Protein AF-A0A3C0REE1-F1 (afdb_monomer_lite)

pLDDT: mean 75.77, std 16.47, range [33.59, 91.0]

Sequence (94 aa):
MRILEGGKKIVSKEANFYDKELLSAITGEAQKLGRYLQHVLGKMKIKTGDAFLVWRLRELAAQGNIELSGDWNKGWKEIQLKTASAPAATPSAE

Structure (mmCIF, N/CA/C/O backbone):
data_AF-A0A3C0REE1-F1
#
_entry.id   AF-A0A3C0REE1-F1
#
loop_
_atom_site.group_PDB
_atom_site.id
_atom_site.type_symbol
_atom_site.label_atom_id
_atom_site.label_alt_id
_atom_site.label_comp_id
_atom_site.label_asym_id
_atom_site.label_entity_id
_atom_site.label_seq_id
_atom_site.pdbx_PDB_ins_code
_atom_site.Cartn_x
_atom_site.Cartn_y
_atom_site.Cartn_z
_atom_site.occupancy
_atom_site.B_iso_or_equiv
_atom_site.auth_seq_id
_atom_site.auth_comp_id
_atom_site.auth_asym_id
_atom_site.auth_atom_id
_atom_site.pdbx_PDB_model_num
ATOM 1 N N . MET A 1 1 ? 21.163 -25.368 -14.514 1.00 50.91 1 MET A N 1
ATOM 2 C CA . MET A 1 1 ? 21.704 -24.423 -15.514 1.00 50.91 1 MET A CA 1
ATOM 3 C C . MET A 1 1 ? 20.627 -24.153 -16.556 1.00 50.91 1 MET A C 1
ATOM 5 O O . MET A 1 1 ? 20.253 -25.071 -17.273 1.00 50.91 1 MET A O 1
ATOM 9 N N . ARG A 1 2 ? 20.059 -22.943 -16.582 1.00 62.12 2 ARG A N 1
ATOM 10 C CA . ARG A 1 2 ? 19.172 -22.469 -17.656 1.00 62.12 2 ARG A CA 1
ATOM 11 C C . ARG A 1 2 ? 19.282 -20.943 -17.692 1.00 62.12 2 ARG A C 1
ATOM 13 O O . ARG A 1 2 ? 18.884 -20.272 -16.748 1.00 62.12 2 ARG A O 1
ATOM 20 N N . ILE A 1 3 ? 19.966 -20.458 -18.720 1.00 58.34 3 ILE A N 1
ATOM 21 C CA . ILE A 1 3 ? 20.372 -19.070 -18.939 1.00 58.34 3 ILE A CA 1
ATOM 22 C C . ILE A 1 3 ? 19.315 -18.448 -19.856 1.00 58.34 3 ILE A C 1
ATOM 24 O O . ILE A 1 3 ? 19.003 -19.021 -20.897 1.00 58.34 3 ILE A O 1
ATOM 28 N N . LEU A 1 4 ? 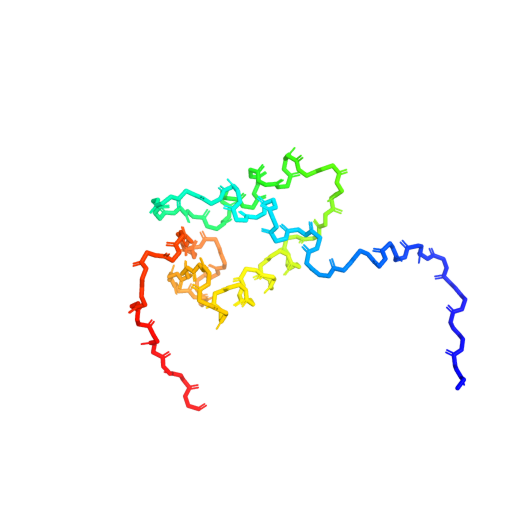18.744 -17.313 -19.454 1.00 53.22 4 LEU A N 1
ATOM 29 C CA . LEU A 1 4 ? 17.883 -16.479 -20.292 1.00 53.22 4 LEU A CA 1
ATOM 30 C C . LEU A 1 4 ? 18.568 -15.115 -20.440 1.00 53.22 4 LEU A C 1
ATOM 32 O O . LEU A 1 4 ? 18.446 -14.244 -19.582 1.00 53.22 4 LEU A O 1
ATOM 36 N N . GLU A 1 5 ? 19.327 -14.969 -21.524 1.00 66.06 5 GLU A N 1
ATOM 37 C CA . GLU A 1 5 ? 19.839 -13.697 -22.036 1.00 66.06 5 GLU A CA 1
ATOM 38 C C . GLU A 1 5 ? 18.738 -13.022 -22.864 1.00 66.06 5 GLU A C 1
ATOM 40 O O . GLU A 1 5 ? 18.291 -13.564 -23.873 1.00 66.06 5 GLU A O 1
ATOM 45 N N . GLY A 1 6 ? 18.263 -11.850 -22.429 1.00 43.91 6 GLY A N 1
ATOM 46 C CA . GLY A 1 6 ? 17.199 -11.143 -23.144 1.00 43.91 6 GLY A CA 1
ATOM 47 C C . GLY A 1 6 ? 16.672 -9.881 -22.462 1.00 43.91 6 GLY A C 1
ATOM 48 O O . GLY A 1 6 ? 15.530 -9.832 -22.023 1.00 43.91 6 GLY A O 1
ATOM 49 N N . GLY A 1 7 ? 17.487 -8.825 -22.408 1.00 43.28 7 GLY A N 1
ATOM 50 C CA . GLY A 1 7 ? 16.998 -7.480 -22.754 1.00 43.28 7 GLY A CA 1
ATOM 51 C C . GLY A 1 7 ? 16.088 -6.707 -21.791 1.00 43.28 7 GLY A C 1
ATOM 52 O O . GLY A 1 7 ? 15.555 -5.671 -22.181 1.00 43.28 7 GLY A O 1
ATOM 53 N N . LYS A 1 8 ? 15.939 -7.103 -20.528 1.00 42.69 8 LYS A N 1
ATOM 54 C CA . LYS A 1 8 ? 15.502 -6.169 -19.481 1.00 42.69 8 LYS A CA 1
ATOM 55 C C . LYS A 1 8 ? 16.419 -6.399 -18.303 1.00 42.69 8 LYS A C 1
ATOM 57 O O . LYS A 1 8 ? 16.425 -7.487 -17.740 1.00 42.69 8 LYS A O 1
ATOM 62 N N . LYS A 1 9 ? 17.210 -5.387 -17.932 1.00 39.78 9 LYS A N 1
ATOM 63 C CA . LYS A 1 9 ? 17.739 -5.304 -16.570 1.00 39.78 9 LYS A CA 1
ATOM 64 C C 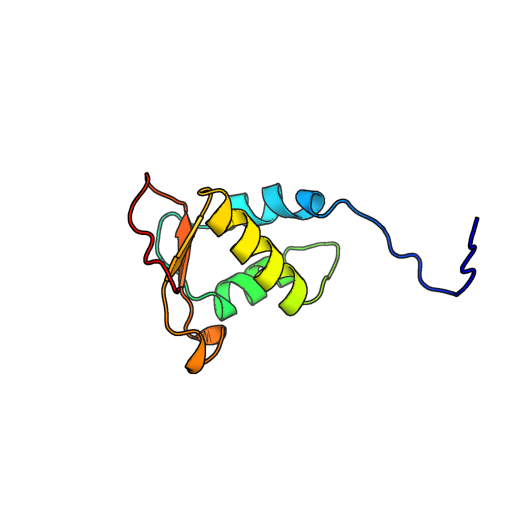. LYS A 1 9 ? 16.505 -5.331 -15.672 1.00 39.78 9 LYS A C 1
ATOM 66 O O . LYS A 1 9 ? 15.925 -4.285 -15.387 1.00 39.78 9 LYS A O 1
ATOM 71 N N . ILE A 1 10 ? 16.063 -6.524 -15.280 1.00 49.28 10 ILE A N 1
ATOM 72 C CA . ILE A 1 10 ? 15.315 -6.681 -14.052 1.00 49.28 10 ILE A CA 1
ATOM 73 C C . ILE A 1 10 ? 16.357 -6.241 -13.048 1.00 49.28 10 ILE A C 1
ATOM 75 O O . ILE A 1 10 ? 17.305 -6.957 -12.735 1.00 49.28 10 ILE A O 1
ATOM 79 N N . VAL A 1 11 ? 16.287 -4.967 -12.680 1.00 47.16 11 VAL A N 1
ATOM 80 C CA . VAL A 1 11 ? 16.924 -4.515 -11.466 1.00 47.16 11 VAL A CA 1
ATOM 81 C C . VAL A 1 11 ? 16.191 -5.328 -10.414 1.00 47.16 11 VAL A C 1
ATOM 83 O O . VAL A 1 11 ? 15.103 -4.947 -9.992 1.00 47.16 11 VAL A O 1
ATOM 86 N N . SER A 1 12 ? 16.736 -6.504 -10.097 1.00 47.06 12 SER A N 1
ATOM 87 C CA . SER A 1 12 ? 16.279 -7.384 -9.031 1.00 47.06 12 SER A CA 1
ATOM 88 C C . SER A 1 12 ? 16.627 -6.693 -7.725 1.00 47.06 12 SER A C 1
ATOM 90 O O . SER A 1 12 ? 17.507 -7.104 -6.978 1.00 47.06 12 SER A O 1
ATOM 92 N N . LYS A 1 13 ? 15.995 -5.543 -7.503 1.00 61.44 13 LYS A N 1
ATOM 93 C CA . LYS A 1 13 ? 15.858 -4.974 -6.183 1.00 61.44 13 LYS A CA 1
ATOM 94 C C . LYS A 1 13 ? 14.984 -5.949 -5.436 1.00 61.44 13 LYS A C 1
ATOM 96 O O . LYS A 1 13 ? 13.940 -6.368 -5.936 1.00 61.44 13 LYS A O 1
ATOM 101 N N . GLU A 1 14 ? 15.471 -6.345 -4.275 1.00 65.62 14 GLU A N 1
ATOM 102 C CA . GLU A 1 14 ? 14.734 -7.224 -3.392 1.00 65.62 14 GLU A CA 1
ATOM 103 C C . GLU A 1 14 ? 13.338 -6.651 -3.167 1.00 65.62 14 GLU A C 1
ATOM 105 O O . GLU A 1 14 ? 13.153 -5.432 -3.138 1.00 65.62 14 GLU A O 1
ATOM 110 N N . ALA A 1 15 ? 12.349 -7.524 -3.003 1.00 64.25 15 ALA A N 1
ATOM 111 C CA . ALA A 1 15 ? 10.976 -7.105 -2.750 1.00 64.25 15 ALA A CA 1
ATOM 112 C C . ALA A 1 15 ? 10.888 -6.147 -1.538 1.00 64.25 15 ALA A C 1
ATOM 114 O O . ALA A 1 15 ? 10.082 -5.222 -1.556 1.00 64.25 15 ALA A O 1
ATOM 115 N N . ASN A 1 16 ? 11.809 -6.314 -0.575 1.00 70.94 16 ASN A N 1
ATOM 116 C CA . ASN A 1 16 ? 12.033 -5.471 0.604 1.00 70.94 16 ASN A CA 1
ATOM 117 C C . ASN A 1 16 ? 12.551 -4.050 0.325 1.00 70.94 16 ASN A C 1
ATOM 119 O O . ASN A 1 16 ? 12.545 -3.203 1.217 1.00 70.94 16 ASN A O 1
ATOM 123 N N . PHE A 1 17 ? 13.011 -3.755 -0.893 1.00 79.31 17 PHE A N 1
ATOM 124 C CA . PHE A 1 17 ? 13.559 -2.443 -1.245 1.00 79.31 17 PHE A CA 1
ATOM 125 C C . PHE A 1 17 ? 12.543 -1.317 -1.018 1.00 79.31 17 PHE A C 1
ATOM 127 O O . PHE A 1 17 ? 12.921 -0.200 -0.670 1.00 79.31 17 PHE A O 1
ATOM 134 N N . TYR A 1 18 ? 11.258 -1.616 -1.213 1.00 82.12 18 TYR A N 1
ATOM 135 C CA . TYR A 1 18 ? 10.179 -0.643 -1.106 1.00 82.12 18 TYR A CA 1
ATOM 136 C C . TYR A 1 18 ? 9.500 -0.634 0.261 1.00 82.12 18 TYR A C 1
ATOM 138 O O . TYR A 1 18 ? 8.811 0.333 0.558 1.00 82.12 18 TYR A O 1
ATOM 146 N N . ASP A 1 19 ? 9.706 -1.643 1.107 1.00 83.81 19 ASP A N 1
ATOM 147 C CA . ASP A 1 19 ? 9.005 -1.781 2.387 1.00 83.81 19 ASP A CA 1
ATOM 148 C C . ASP A 1 19 ? 9.237 -0.572 3.296 1.00 83.81 19 ASP A C 1
ATOM 150 O O . ASP A 1 19 ? 8.286 -0.031 3.850 1.00 83.81 19 ASP A O 1
ATOM 154 N N . LYS A 1 20 ? 10.475 -0.067 3.372 1.00 84.75 20 LYS A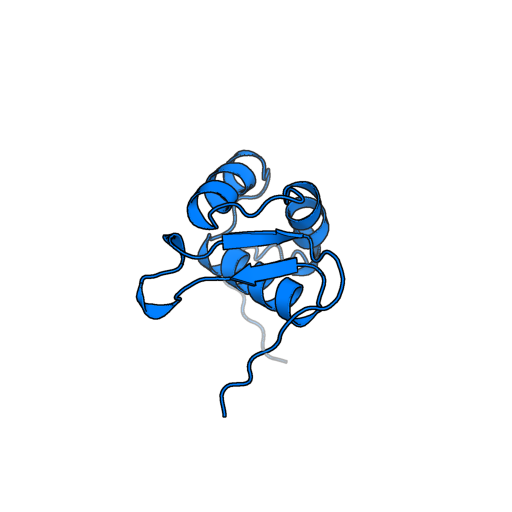 N 1
ATOM 155 C CA . LYS A 1 20 ? 10.782 1.147 4.149 1.00 84.75 20 LYS A CA 1
ATOM 156 C C . LYS A 1 20 ? 10.027 2.378 3.651 1.00 84.75 20 LYS A C 1
ATOM 158 O O . LYS A 1 20 ? 9.477 3.118 4.459 1.00 84.75 20 LYS A O 1
ATOM 163 N N . GLU A 1 21 ? 10.006 2.595 2.339 1.00 86.00 21 GLU A N 1
ATOM 164 C CA . GLU A 1 21 ? 9.302 3.729 1.729 1.00 86.00 21 GLU A CA 1
ATOM 165 C C . GLU A 1 21 ? 7.788 3.587 1.883 1.00 86.00 21 GLU A C 1
ATOM 167 O O . GLU A 1 21 ? 7.104 4.561 2.192 1.00 86.00 21 GLU A O 1
ATOM 172 N N . LEU A 1 22 ? 7.269 2.369 1.704 1.00 87.06 22 LEU A N 1
ATOM 173 C CA . LEU A 1 22 ? 5.858 2.067 1.874 1.00 87.06 22 LEU A CA 1
ATOM 174 C C . LEU A 1 22 ? 5.438 2.363 3.308 1.00 87.06 22 LEU A C 1
ATOM 176 O O . LEU A 1 22 ? 4.576 3.211 3.501 1.00 87.06 22 LEU A O 1
ATOM 180 N N . LEU A 1 23 ? 6.088 1.752 4.299 1.00 85.38 23 LEU A N 1
ATOM 181 C CA . LEU A 1 23 ? 5.776 1.948 5.715 1.00 85.38 23 LEU A CA 1
ATOM 182 C C . LEU A 1 23 ? 5.925 3.414 6.144 1.00 85.38 23 LEU A C 1
ATOM 184 O O . LEU A 1 23 ? 5.054 3.926 6.838 1.00 85.38 23 LEU A O 1
ATOM 188 N N . SER A 1 24 ? 6.964 4.111 5.673 1.00 86.69 24 SER A N 1
ATOM 189 C CA . SER A 1 24 ? 7.176 5.540 5.954 1.00 86.69 24 SER A CA 1
ATOM 190 C C . SER A 1 24 ? 6.074 6.436 5.367 1.00 86.69 24 SER A C 1
ATOM 192 O O . SER A 1 24 ? 5.731 7.472 5.933 1.00 86.69 24 SER A O 1
ATOM 194 N N . ALA A 1 25 ? 5.482 6.042 4.235 1.00 87.31 25 ALA A N 1
ATOM 195 C CA . ALA A 1 25 ? 4.391 6.781 3.607 1.00 87.31 25 ALA A CA 1
ATOM 196 C C . ALA A 1 25 ? 3.004 6.474 4.202 1.00 87.31 25 ALA A C 1
ATOM 198 O O . ALA A 1 25 ? 2.042 7.182 3.882 1.00 87.31 25 ALA A O 1
ATOM 199 N N . ILE A 1 26 ? 2.863 5.414 5.007 1.00 86.25 26 ILE A N 1
ATOM 200 C CA . ILE A 1 26 ? 1.582 5.044 5.617 1.00 86.25 26 ILE A CA 1
ATOM 201 C C . ILE A 1 26 ? 1.354 5.905 6.853 1.00 86.25 26 ILE A C 1
ATOM 203 O O . ILE A 1 26 ? 2.171 5.975 7.763 1.00 86.25 26 ILE A O 1
ATOM 207 N N . THR A 1 27 ? 0.202 6.557 6.883 1.00 79.75 27 THR A N 1
ATOM 208 C CA . THR A 1 27 ? -0.274 7.311 8.037 1.00 79.75 27 THR A CA 1
ATOM 209 C C . THR A 1 27 ? -1.003 6.391 9.013 1.00 79.75 27 THR A C 1
ATOM 211 O O . THR A 1 27 ? -1.600 5.396 8.602 1.00 79.75 27 THR A O 1
ATOM 214 N N . GLY A 1 28 ? -1.021 6.756 10.298 1.00 80.75 28 GLY A N 1
ATOM 215 C CA . GLY A 1 28 ? -1.814 6.050 11.315 1.00 80.75 28 GLY A CA 1
ATOM 216 C C . GLY A 1 28 ? -3.325 6.066 11.065 1.00 80.75 28 GLY A C 1
ATOM 21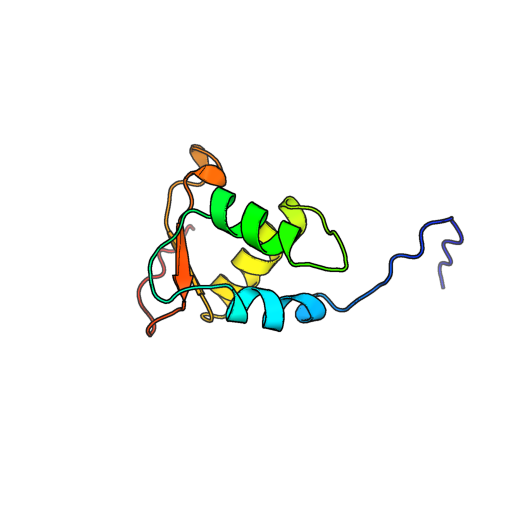7 O O . GLY A 1 28 ? -4.064 5.289 11.659 1.00 80.75 28 GLY A O 1
ATOM 218 N N . GLU A 1 29 ? -3.784 6.928 10.160 1.00 84.62 29 GLU A N 1
ATOM 219 C CA . GLU A 1 29 ? -5.176 7.036 9.745 1.00 84.62 29 GLU A CA 1
ATOM 220 C C . GLU A 1 29 ? -5.464 6.210 8.481 1.00 84.62 29 GLU A C 1
ATOM 222 O O . GLU A 1 29 ? -4.615 6.096 7.588 1.00 84.62 29 GLU A O 1
ATOM 227 N N . ALA A 1 30 ? -6.677 5.655 8.395 1.00 86.31 30 ALA A N 1
ATOM 228 C CA . ALA A 1 30 ? -7.126 4.856 7.262 1.00 86.31 30 ALA A CA 1
ATOM 229 C C . ALA A 1 30 ? -7.276 5.706 5.992 1.00 86.31 30 ALA A C 1
ATOM 231 O O . ALA A 1 30 ? -8.140 6.575 5.895 1.00 86.31 30 ALA A O 1
ATOM 232 N N . GLN A 1 31 ? -6.478 5.405 4.971 1.00 90.56 31 GLN A N 1
ATOM 233 C CA . GLN A 1 31 ? -6.465 6.125 3.697 1.00 90.56 31 GLN A CA 1
ATOM 234 C C . GLN A 1 31 ? -6.757 5.191 2.523 1.00 90.56 31 GLN A C 1
ATOM 236 O O . GLN A 1 31 ? -6.409 4.014 2.547 1.00 90.56 31 GLN A O 1
ATOM 241 N N . LYS A 1 32 ? -7.375 5.709 1.456 1.00 91.00 32 LYS A N 1
ATOM 242 C CA . LYS A 1 32 ? -7.672 4.908 0.258 1.00 91.00 32 LYS A CA 1
ATOM 243 C C . LYS A 1 32 ? -6.393 4.478 -0.464 1.00 91.00 32 LYS A C 1
ATOM 245 O O . LYS A 1 32 ? -5.569 5.320 -0.831 1.00 91.00 32 LYS A O 1
ATOM 250 N N . LEU A 1 33 ? -6.299 3.190 -0.779 1.00 90.56 33 LEU A N 1
ATOM 251 C CA . LEU A 1 33 ? -5.187 2.539 -1.467 1.00 90.56 33 LEU A CA 1
ATOM 252 C C . LEU A 1 33 ? -4.863 3.198 -2.805 1.00 90.56 33 LEU A C 1
ATOM 254 O O . LEU A 1 33 ? -3.700 3.479 -3.080 1.00 90.56 33 LEU A O 1
ATOM 258 N N . GLY A 1 34 ? -5.875 3.551 -3.599 1.00 89.00 34 GLY A N 1
ATOM 259 C CA . GLY A 1 34 ? -5.657 4.256 -4.864 1.00 89.00 34 GLY A CA 1
ATOM 260 C C . GLY A 1 34 ? -4.939 5.603 -4.693 1.00 89.00 34 GLY A C 1
ATOM 261 O O . GLY A 1 34 ? -4.007 5.906 -5.436 1.00 89.00 34 GLY A O 1
ATOM 262 N N . ARG A 1 35 ? -5.326 6.403 -3.687 1.00 88.75 35 ARG A N 1
ATOM 263 C CA . ARG A 1 35 ? -4.703 7.712 -3.414 1.00 88.75 35 ARG A CA 1
ATOM 264 C C . ARG A 1 35 ? -3.294 7.546 -2.851 1.00 88.75 35 ARG A C 1
ATOM 266 O O . ARG A 1 35 ? -2.383 8.254 -3.274 1.00 88.75 35 ARG A O 1
ATOM 273 N N . TYR A 1 36 ? -3.119 6.589 -1.946 1.00 90.50 36 TYR A N 1
ATOM 274 C CA . TYR A 1 36 ? -1.818 6.240 -1.389 1.00 90.50 36 TYR A CA 1
ATOM 275 C C . TYR A 1 36 ? -0.831 5.811 -2.477 1.00 90.50 36 TYR A C 1
ATOM 277 O O . TYR A 1 36 ? 0.274 6.340 -2.543 1.00 90.50 36 TYR A O 1
ATOM 285 N N . LEU A 1 37 ? -1.244 4.929 -3.390 1.00 89.44 37 LEU A N 1
ATOM 286 C CA . LEU A 1 37 ? -0.384 4.460 -4.475 1.00 89.44 37 LEU A CA 1
ATOM 287 C C . LEU A 1 37 ? 0.035 5.600 -5.402 1.00 89.44 37 LEU A C 1
ATOM 289 O O . LEU A 1 37 ? 1.204 5.678 -5.758 1.00 89.44 37 LEU A O 1
ATOM 293 N N . GLN A 1 38 ? -0.870 6.523 -5.741 1.00 88.75 38 GLN A N 1
ATOM 294 C CA . GLN A 1 38 ? -0.513 7.720 -6.514 1.00 88.75 38 GLN A CA 1
ATOM 295 C C . GLN A 1 38 ? 0.513 8.598 -5.780 1.00 88.75 38 GLN A C 1
ATOM 297 O O . GLN A 1 38 ? 1.483 9.053 -6.385 1.00 88.75 38 GLN A O 1
ATOM 302 N N . HIS A 1 39 ? 0.334 8.800 -4.472 1.00 88.81 39 HIS A N 1
ATOM 303 C CA . HIS A 1 39 ? 1.259 9.577 -3.645 1.00 88.81 39 HIS A CA 1
ATOM 304 C C . HIS A 1 39 ? 2.647 8.923 -3.554 1.00 88.81 39 HIS A C 1
ATOM 306 O O . HIS A 1 39 ? 3.663 9.592 -3.744 1.00 88.81 39 HIS A O 1
ATOM 312 N N . VAL A 1 40 ? 2.693 7.611 -3.324 1.00 88.19 40 VAL A N 1
ATOM 313 C CA . VAL A 1 40 ? 3.932 6.835 -3.223 1.00 88.19 40 VAL A CA 1
ATOM 314 C C . VAL A 1 40 ? 4.652 6.754 -4.568 1.00 88.19 40 VAL A C 1
ATOM 316 O O . VAL A 1 40 ? 5.843 7.050 -4.640 1.00 88.19 40 VAL A O 1
ATOM 319 N N . LEU A 1 41 ? 3.945 6.434 -5.655 1.00 86.25 41 LEU A N 1
ATOM 320 C CA . LEU A 1 41 ? 4.520 6.385 -7.005 1.00 86.25 41 LEU A CA 1
ATOM 321 C C . LEU A 1 41 ? 5.066 7.745 -7.456 1.00 86.25 41 LEU A C 1
ATOM 323 O O . LEU A 1 41 ? 6.038 7.787 -8.209 1.00 86.25 41 LEU A O 1
ATOM 327 N N . GLY A 1 42 ? 4.468 8.848 -6.995 1.00 85.56 42 GLY A N 1
ATOM 328 C CA . GLY A 1 42 ? 4.975 10.200 -7.236 1.00 85.56 42 GLY A CA 1
ATOM 329 C C . GLY A 1 42 ? 6.293 10.500 -6.516 1.00 85.56 42 GLY A C 1
ATOM 330 O O . GLY A 1 42 ? 7.109 11.258 -7.035 1.00 85.56 42 GLY A O 1
ATOM 331 N N . LYS A 1 43 ? 6.523 9.890 -5.346 1.00 82.31 43 LYS A N 1
ATOM 332 C CA . LYS A 1 43 ? 7.753 10.048 -4.548 1.00 82.31 43 LYS A CA 1
ATOM 333 C C . LYS A 1 43 ? 8.850 9.049 -4.921 1.00 82.31 43 LYS A C 1
ATOM 335 O O . LYS A 1 43 ? 10.033 9.349 -4.771 1.00 82.31 43 LYS A O 1
ATOM 340 N N . MET A 1 44 ? 8.479 7.874 -5.426 1.00 80.50 44 MET A N 1
ATOM 341 C CA . MET A 1 44 ? 9.430 6.819 -5.757 1.00 80.50 44 MET A CA 1
ATOM 342 C C . MET A 1 44 ? 10.311 7.195 -6.952 1.00 80.50 44 MET A C 1
ATOM 344 O O . MET A 1 44 ? 9.855 7.375 -8.080 1.00 80.50 44 MET A O 1
ATOM 348 N N . LYS A 1 45 ? 11.626 7.201 -6.719 1.00 72.19 45 LYS A N 1
ATOM 349 C CA . LYS A 1 45 ? 12.642 7.426 -7.761 1.00 72.19 45 LYS A CA 1
ATOM 350 C C . LYS A 1 45 ? 12.678 6.300 -8.802 1.00 72.19 45 LYS A C 1
ATOM 352 O O . LYS A 1 45 ? 13.092 6.511 -9.938 1.00 72.19 45 LYS A O 1
ATOM 357 N N . ILE A 1 46 ? 12.249 5.100 -8.407 1.00 75.88 46 ILE A N 1
ATOM 358 C CA . ILE A 1 46 ? 12.154 3.919 -9.266 1.00 75.88 46 ILE A CA 1
ATOM 359 C C . ILE A 1 46 ? 10.685 3.568 -9.401 1.00 75.88 46 ILE A C 1
ATOM 361 O O . ILE A 1 46 ? 10.094 2.994 -8.486 1.00 75.88 46 ILE A O 1
ATOM 365 N N . LYS A 1 47 ? 10.117 3.914 -10.554 1.00 71.31 47 LYS A N 1
ATOM 366 C CA . LYS A 1 47 ? 8.729 3.593 -10.863 1.00 71.31 47 LYS A CA 1
ATOM 367 C C . LYS A 1 47 ? 8.580 2.081 -11.007 1.00 71.31 47 LYS A C 1
ATOM 369 O O . LYS A 1 47 ? 9.285 1.455 -11.796 1.00 71.31 47 LYS A O 1
ATOM 374 N N . THR A 1 48 ? 7.664 1.519 -10.232 1.00 80.06 48 THR A N 1
ATOM 375 C CA . THR A 1 48 ? 7.215 0.130 -10.336 1.00 80.06 48 THR A CA 1
ATOM 376 C C . THR A 1 48 ? 5.722 0.114 -10.669 1.00 80.06 48 THR A C 1
ATOM 378 O O . THR A 1 48 ? 5.077 1.164 -10.669 1.00 80.06 48 THR A O 1
ATOM 381 N N . GLY A 1 49 ? 5.177 -1.053 -11.002 1.00 81.75 49 GLY A N 1
ATOM 382 C CA . GLY A 1 49 ? 3.751 -1.195 -11.287 1.00 81.75 49 GLY A CA 1
ATOM 383 C C . GLY A 1 49 ? 2.901 -1.072 -10.021 1.00 81.75 49 GLY A C 1
ATOM 384 O O . GLY A 1 49 ? 3.279 -1.578 -8.963 1.00 81.75 49 GLY A O 1
ATOM 385 N N . ASP A 1 50 ? 1.726 -0.458 -10.138 1.00 83.06 50 ASP A N 1
ATOM 386 C CA . ASP A 1 50 ? 0.716 -0.412 -9.074 1.00 83.06 50 ASP A CA 1
ATOM 387 C C . ASP A 1 50 ? 0.337 -1.820 -8.590 1.00 83.06 50 ASP A C 1
ATOM 389 O O . ASP A 1 50 ? 0.359 -2.068 -7.387 1.00 83.06 50 ASP A O 1
ATOM 393 N N . ALA A 1 51 ? 0.125 -2.774 -9.503 1.00 84.00 51 ALA A N 1
ATOM 394 C CA . ALA A 1 51 ? -0.137 -4.174 -9.167 1.00 84.00 51 ALA A CA 1
ATOM 395 C C . ALA A 1 51 ? 0.945 -4.807 -8.266 1.00 84.00 51 ALA A C 1
ATOM 397 O O . ALA A 1 51 ? 0.620 -5.568 -7.353 1.00 84.00 51 ALA A O 1
ATOM 398 N N . PHE A 1 52 ? 2.223 -4.466 -8.476 1.00 85.94 52 PHE A N 1
ATOM 399 C CA . PHE A 1 52 ? 3.317 -4.960 -7.633 1.00 85.94 52 PHE A CA 1
ATOM 400 C C . PHE A 1 52 ? 3.260 -4.357 -6.227 1.00 85.94 52 PHE A C 1
ATOM 402 O O . PHE A 1 52 ? 3.423 -5.078 -5.245 1.00 85.94 52 PHE A O 1
ATOM 409 N N . LEU A 1 53 ? 2.998 -3.052 -6.112 1.00 86.94 53 LEU A N 1
ATOM 410 C CA . LEU A 1 53 ? 2.860 -2.398 -4.809 1.00 86.94 53 LEU A CA 1
ATOM 411 C C . LEU A 1 53 ? 1.644 -2.918 -4.043 1.00 86.94 53 LEU A C 1
ATOM 413 O O . LEU A 1 53 ? 1.748 -3.161 -2.847 1.00 86.94 53 LEU A O 1
ATOM 417 N N . VAL A 1 54 ? 0.518 -3.149 -4.724 1.00 88.50 54 VAL A N 1
ATOM 418 C CA . VAL A 1 54 ? -0.666 -3.779 -4.123 1.00 88.50 54 VAL A CA 1
ATOM 419 C C . VAL A 1 54 ? -0.316 -5.162 -3.577 1.00 88.50 54 VAL A C 1
ATOM 421 O O . VAL A 1 54 ? -0.670 -5.471 -2.442 1.00 88.50 54 VAL A O 1
ATOM 424 N N . TRP A 1 55 ? 0.413 -5.978 -4.345 1.00 87.81 55 TRP A N 1
ATOM 425 C CA . TRP A 1 55 ? 0.885 -7.276 -3.865 1.00 87.81 55 TRP A CA 1
ATOM 426 C C . TRP A 1 55 ? 1.815 -7.137 -2.647 1.00 87.81 55 TRP A C 1
ATOM 428 O O . TRP A 1 55 ? 1.573 -7.787 -1.635 1.00 87.81 55 TRP A O 1
ATOM 438 N N . ARG A 1 56 ? 2.803 -6.228 -2.670 1.00 88.00 56 ARG A N 1
ATOM 439 C CA . ARG A 1 56 ? 3.684 -5.983 -1.508 1.00 88.00 56 ARG A CA 1
ATOM 440 C C . ARG A 1 56 ? 2.935 -5.505 -0.269 1.00 88.00 56 ARG A C 1
ATOM 442 O O . ARG A 1 56 ? 3.270 -5.925 0.830 1.00 88.00 56 ARG A O 1
ATOM 449 N N . LEU A 1 57 ? 1.920 -4.659 -0.425 1.00 88.38 57 LEU A N 1
ATOM 450 C CA . LEU A 1 57 ? 1.084 -4.218 0.694 1.00 88.38 57 LEU A CA 1
ATOM 451 C C . LEU A 1 57 ? 0.283 -5.384 1.284 1.00 88.38 57 LEU A C 1
ATOM 453 O O . LEU A 1 57 ? 0.142 -5.461 2.499 1.00 88.38 57 LEU A O 1
ATOM 457 N N . ARG A 1 58 ? -0.199 -6.321 0.457 1.00 87.31 58 ARG A N 1
ATOM 458 C CA . ARG A 1 58 ? -0.844 -7.551 0.949 1.00 87.31 58 ARG A CA 1
ATOM 459 C C . ARG A 1 58 ? 0.127 -8.418 1.746 1.00 87.31 58 ARG A C 1
ATOM 461 O O . ARG A 1 58 ? -0.254 -8.892 2.809 1.00 87.31 58 ARG A O 1
ATOM 468 N N . GLU A 1 59 ? 1.370 -8.563 1.285 1.00 88.69 59 GLU A N 1
ATOM 469 C CA . GLU A 1 59 ? 2.421 -9.264 2.040 1.00 88.69 59 GLU A CA 1
ATOM 470 C C . GLU A 1 59 ? 2.702 -8.569 3.381 1.00 88.69 59 GLU A C 1
ATOM 472 O O . GLU A 1 59 ? 2.687 -9.213 4.425 1.00 88.69 59 GLU A O 1
ATOM 477 N N . LEU A 1 60 ? 2.862 -7.240 3.385 1.00 86.81 60 LEU A N 1
ATOM 478 C CA . LEU A 1 60 ? 3.054 -6.455 4.611 1.00 86.81 60 LEU A CA 1
ATOM 479 C C . LEU A 1 60 ? 1.876 -6.588 5.582 1.00 86.81 60 LEU A C 1
ATOM 481 O O . LEU A 1 60 ? 2.083 -6.604 6.798 1.00 86.81 60 LEU A O 1
ATOM 485 N N . ALA A 1 61 ? 0.656 -6.691 5.054 1.00 87.44 61 ALA A N 1
ATOM 486 C CA . ALA A 1 61 ? -0.540 -6.915 5.851 1.00 87.44 61 ALA A CA 1
ATOM 487 C C . ALA A 1 61 ? -0.574 -8.329 6.441 1.00 87.44 61 ALA A C 1
ATOM 489 O O . ALA A 1 61 ? -0.858 -8.491 7.625 1.00 87.44 61 ALA A O 1
ATOM 490 N N . ALA A 1 62 ? -0.199 -9.343 5.656 1.00 85.44 62 ALA A N 1
ATOM 491 C CA . ALA A 1 62 ? -0.060 -10.721 6.126 1.00 85.44 62 ALA A CA 1
ATOM 492 C C . ALA A 1 62 ? 1.032 -10.866 7.202 1.00 85.44 62 ALA A C 1
ATOM 494 O O . ALA A 1 62 ? 0.909 -11.686 8.106 1.00 85.44 62 ALA A O 1
ATOM 495 N N . GLN A 1 63 ? 2.076 -10.036 7.141 1.00 84.06 63 GLN A N 1
ATOM 496 C CA . GLN A 1 63 ? 3.116 -9.942 8.169 1.00 84.06 63 GLN A CA 1
ATOM 497 C C . GLN A 1 63 ? 2.688 -9.140 9.413 1.00 84.06 63 GLN A C 1
ATOM 499 O O . GLN A 1 63 ? 3.451 -9.071 10.374 1.00 84.06 63 GLN A O 1
ATOM 504 N N . GLY A 1 64 ? 1.506 -8.516 9.405 1.00 83.38 64 GLY A N 1
ATOM 505 C CA . GLY A 1 64 ? 0.994 -7.721 10.524 1.00 83.38 64 GLY A CA 1
ATOM 506 C C . GLY A 1 64 ? 1.623 -6.332 10.668 1.00 83.38 64 GLY A C 1
ATOM 507 O O . GLY A 1 64 ? 1.473 -5.710 11.715 1.00 83.38 64 GLY A O 1
ATOM 508 N N . ASN A 1 65 ? 2.320 -5.825 9.644 1.00 85.75 65 ASN A N 1
ATOM 509 C CA . ASN A 1 65 ? 2.877 -4.465 9.666 1.00 85.75 65 ASN A CA 1
ATOM 510 C C . ASN A 1 65 ? 1.822 -3.395 9.348 1.00 85.75 65 ASN A C 1
ATOM 512 O O . ASN A 1 65 ? 1.927 -2.249 9.790 1.00 85.75 65 ASN A O 1
ATOM 516 N N . ILE A 1 66 ? 0.822 -3.748 8.537 1.00 88.81 66 ILE A N 1
ATOM 517 C CA . ILE A 1 66 ? -0.237 -2.842 8.083 1.00 88.81 66 ILE A CA 1
ATOM 518 C C . ILE A 1 66 ? -1.579 -3.569 8.085 1.00 88.81 66 ILE A C 1
ATOM 520 O O . ILE A 1 66 ? -1.627 -4.794 8.074 1.00 88.81 66 ILE A O 1
ATOM 524 N N . GLU A 1 67 ? -2.672 -2.822 8.040 1.00 87.69 67 GLU A N 1
ATOM 525 C CA . GLU A 1 67 ? -4.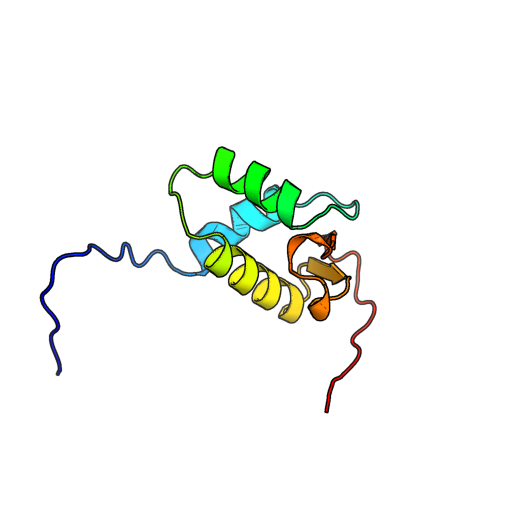007 -3.393 7.880 1.00 87.69 67 GLU A CA 1
ATOM 526 C C . GLU A 1 67 ? -4.625 -2.899 6.576 1.00 87.69 67 GLU A C 1
ATOM 528 O O . GLU A 1 67 ? -4.597 -1.702 6.272 1.00 87.69 67 GLU A O 1
ATOM 533 N N . LEU A 1 68 ? -5.189 -3.836 5.813 1.00 89.19 68 LEU A N 1
ATOM 534 C CA . LEU A 1 68 ? -5.968 -3.560 4.613 1.00 89.19 68 LEU A CA 1
ATOM 535 C C . LEU A 1 68 ? -7.432 -3.880 4.908 1.00 89.19 68 LEU A C 1
ATOM 537 O O . LEU A 1 68 ? -7.763 -5.004 5.276 1.00 89.19 68 LEU A O 1
ATOM 541 N N . SER A 1 69 ? -8.310 -2.901 4.730 1.00 87.56 69 SER A N 1
ATOM 542 C CA . SER A 1 69 ? -9.744 -3.043 4.984 1.00 87.56 69 SER A CA 1
ATOM 543 C C . SER A 1 69 ? -10.533 -2.544 3.785 1.00 87.56 69 SER A C 1
ATOM 545 O O . SER A 1 69 ? -10.243 -1.480 3.249 1.00 87.56 69 SER A O 1
ATOM 547 N N . GLY A 1 70 ? -11.537 -3.297 3.354 1.00 86.81 70 GLY A N 1
ATOM 548 C CA . GLY A 1 70 ? -12.399 -2.912 2.242 1.00 86.81 70 GLY A CA 1
ATOM 549 C C . GLY A 1 70 ? -12.807 -4.099 1.385 1.00 86.81 70 GLY A C 1
ATOM 550 O O . GLY A 1 70 ? -12.443 -5.242 1.656 1.00 86.81 70 GLY A O 1
ATOM 551 N N . ASP A 1 71 ? -13.569 -3.804 0.338 1.00 84.81 71 ASP A N 1
ATOM 552 C CA . ASP A 1 71 ? -14.165 -4.817 -0.521 1.00 84.81 71 ASP A CA 1
ATOM 553 C C . ASP A 1 71 ? -13.366 -4.985 -1.818 1.00 84.81 71 ASP A C 1
ATOM 555 O O . ASP A 1 71 ? -13.396 -4.137 -2.715 1.00 84.81 71 ASP A O 1
ATOM 559 N N . TRP A 1 72 ? -12.634 -6.095 -1.923 1.00 82.38 72 TRP A N 1
ATOM 560 C CA . TRP A 1 72 ? -11.815 -6.386 -3.099 1.00 82.38 72 TRP A CA 1
ATOM 561 C C . TRP A 1 72 ? -12.655 -6.668 -4.354 1.00 82.38 72 TRP A C 1
ATOM 563 O O . TRP A 1 72 ? -12.143 -6.461 -5.456 1.00 82.38 72 TRP A O 1
ATOM 573 N N . ASN A 1 73 ? -13.939 -7.041 -4.222 1.00 82.19 73 ASN A N 1
ATOM 574 C CA . ASN A 1 73 ? -14.834 -7.225 -5.374 1.00 82.19 73 ASN A CA 1
ATOM 575 C C . ASN A 1 73 ? -15.179 -5.898 -6.056 1.00 82.19 73 ASN A C 1
ATOM 577 O O . ASN A 1 73 ? -15.338 -5.852 -7.273 1.00 82.19 73 ASN A O 1
ATOM 581 N N . LYS A 1 74 ? -15.250 -4.801 -5.292 1.00 81.06 74 LYS A N 1
ATOM 582 C CA . LYS A 1 74 ? -15.458 -3.452 -5.848 1.00 81.06 74 LYS A CA 1
ATOM 583 C C . LYS A 1 74 ? -14.185 -2.850 -6.451 1.00 81.06 74 LYS A C 1
ATOM 585 O O . LYS A 1 74 ? -14.232 -1.811 -7.111 1.00 81.06 74 LYS A O 1
ATOM 590 N N . GLY A 1 75 ? -13.055 -3.526 -6.261 1.00 80.88 75 GLY A N 1
ATOM 591 C CA . GLY A 1 75 ? -11.753 -3.158 -6.787 1.00 80.88 75 GLY A CA 1
ATOM 592 C C . GLY A 1 75 ? -10.858 -2.465 -5.761 1.00 80.88 75 GLY A C 1
ATOM 593 O O . GLY A 1 75 ? -11.295 -1.801 -4.825 1.00 80.88 75 GLY A O 1
ATOM 594 N N . TRP A 1 76 ? -9.552 -2.570 -6.001 1.00 79.50 76 TRP A N 1
ATOM 595 C CA . TRP A 1 76 ? -8.472 -2.053 -5.150 1.00 79.50 76 TRP A CA 1
ATOM 596 C C . TRP A 1 76 ? -8.567 -0.557 -4.793 1.00 79.50 76 TRP A C 1
ATOM 598 O O . TRP A 1 76 ? -7.935 -0.116 -3.840 1.00 79.50 76 TRP A O 1
ATOM 608 N N . LYS A 1 77 ? -9.352 0.244 -5.521 1.00 75.50 77 LYS A N 1
ATOM 609 C CA . LYS A 1 77 ? -9.546 1.677 -5.234 1.00 75.50 77 LYS A CA 1
ATOM 610 C C . LYS A 1 77 ? -10.385 1.945 -3.979 1.00 75.50 77 LYS A C 1
ATOM 612 O O . LYS A 1 77 ? -10.229 3.009 -3.382 1.00 75.50 77 LYS A O 1
ATOM 617 N N . GLU A 1 78 ? -11.248 1.004 -3.607 1.00 84.44 78 GLU A N 1
ATOM 618 C CA . GLU A 1 78 ? -12.114 1.080 -2.421 1.00 84.44 78 GLU A CA 1
ATOM 619 C C . GLU A 1 78 ? -11.404 0.567 -1.162 1.00 84.44 78 GLU A C 1
ATOM 621 O O . GLU A 1 78 ? -11.838 0.842 -0.047 1.00 84.44 78 GLU A O 1
ATOM 626 N N . ILE A 1 79 ? -10.286 -0.143 -1.336 1.00 90.06 79 ILE A N 1
ATOM 627 C CA . ILE A 1 79 ? -9.474 -0.640 -0.231 1.00 90.06 79 ILE A CA 1
ATOM 628 C C . ILE A 1 79 ? -8.867 0.539 0.513 1.00 90.06 79 ILE A C 1
ATOM 630 O O . ILE A 1 79 ? -8.338 1.479 -0.083 1.00 90.06 79 ILE A O 1
ATOM 634 N N . GLN A 1 80 ? -8.931 0.473 1.829 1.00 90.44 80 GLN A N 1
ATOM 635 C CA . GLN A 1 80 ? -8.264 1.372 2.744 1.00 90.44 80 GLN A CA 1
ATOM 636 C C . GLN A 1 80 ? -7.053 0.667 3.345 1.00 90.44 80 GLN A C 1
ATOM 638 O O . GLN A 1 80 ? -7.077 -0.539 3.585 1.00 90.44 80 GLN A O 1
ATOM 643 N N . LEU A 1 81 ? -5.995 1.431 3.584 1.00 90.44 81 LEU A N 1
ATOM 644 C CA . LEU A 1 81 ? -4.820 0.989 4.316 1.00 90.44 81 LEU A CA 1
ATOM 645 C C . LEU A 1 81 ? -4.582 1.883 5.533 1.00 90.44 81 LEU A C 1
ATOM 647 O O . LEU A 1 81 ? -4.840 3.088 5.485 1.00 90.44 81 LEU A O 1
ATOM 651 N N . LYS A 1 82 ? -4.050 1.297 6.600 1.00 89.69 82 LYS A N 1
ATOM 652 C CA . LYS A 1 82 ? -3.560 1.998 7.794 1.00 89.69 82 LYS A CA 1
ATOM 653 C C . LYS A 1 82 ? -2.342 1.268 8.357 1.00 89.69 82 LYS A C 1
ATOM 655 O O . LYS A 1 82 ? -2.137 0.089 8.056 1.00 89.69 82 LYS A O 1
ATOM 660 N N . THR A 1 83 ? -1.532 1.948 9.167 1.00 87.31 83 THR A N 1
ATOM 661 C CA . THR A 1 83 ? -0.489 1.262 9.950 1.00 87.31 83 THR A CA 1
ATOM 662 C C . THR A 1 83 ? -1.147 0.264 10.894 1.00 87.31 83 THR A C 1
ATOM 664 O O . THR A 1 83 ? -2.180 0.598 11.480 1.00 87.31 83 THR A O 1
ATOM 667 N N . ALA A 1 84 ? -0.548 -0.910 11.095 1.00 81.75 84 ALA A N 1
ATOM 668 C CA . ALA A 1 84 ? -1.046 -1.834 12.103 1.00 81.75 84 ALA A CA 1
ATOM 669 C C . ALA A 1 84 ? -0.846 -1.209 13.490 1.00 81.75 84 ALA A C 1
ATOM 671 O O . ALA A 1 84 ? 0.278 -1.046 13.968 1.00 81.75 84 ALA A O 1
ATOM 672 N N . SER A 1 85 ? -1.947 -0.819 14.127 1.00 61.25 85 SER A N 1
ATOM 673 C CA . SER A 1 85 ? -1.956 -0.351 15.510 1.00 61.25 85 SER A CA 1
ATOM 674 C C . SER A 1 85 ? -2.401 -1.523 16.381 1.00 61.25 85 SER A C 1
ATOM 676 O O . SER A 1 85 ? -3.547 -1.588 16.803 1.00 61.25 85 SER A O 1
ATOM 678 N N . ALA A 1 86 ? -1.498 -2.487 16.590 1.00 48.28 86 ALA A N 1
ATOM 679 C CA . ALA A 1 86 ? -1.753 -3.723 17.344 1.00 48.28 86 ALA A CA 1
ATOM 680 C C . ALA A 1 86 ? -2.801 -4.680 16.697 1.00 48.28 86 ALA A C 1
ATOM 682 O O . ALA A 1 86 ? -3.538 -4.293 15.791 1.00 48.28 86 ALA A O 1
ATOM 683 N N . PRO A 1 87 ? -2.812 -5.978 17.064 1.00 46.31 87 PRO A N 1
ATOM 684 C CA . PRO A 1 87 ? -3.359 -7.035 16.220 1.00 46.31 87 PRO A CA 1
ATOM 685 C C . PRO A 1 87 ? -4.882 -7.088 16.339 1.00 46.31 87 PRO A C 1
ATOM 687 O O . PRO A 1 87 ? -5.418 -7.631 17.303 1.00 46.31 87 PRO A O 1
ATOM 690 N N . ALA A 1 88 ? -5.592 -6.555 15.350 1.00 44.69 88 ALA A N 1
ATOM 691 C CA . ALA A 1 88 ? -7.033 -6.719 15.258 1.00 44.69 88 ALA A CA 1
ATOM 692 C C . ALA A 1 88 ? -7.441 -7.253 13.880 1.00 44.69 88 ALA A C 1
ATOM 694 O O . ALA A 1 88 ? -7.374 -6.558 12.874 1.00 44.69 88 ALA A O 1
ATOM 695 N N . ALA A 1 89 ? -7.940 -8.490 13.916 1.00 42.69 89 ALA A N 1
ATOM 696 C CA . ALA A 1 89 ? -8.893 -9.092 12.989 1.00 42.69 89 ALA A CA 1
ATOM 697 C C . ALA A 1 89 ? -8.383 -9.562 11.612 1.00 42.69 89 ALA A C 1
ATOM 699 O O . ALA A 1 89 ? -8.598 -8.945 10.572 1.00 42.69 89 ALA A O 1
ATOM 700 N N . THR A 1 90 ? -7.883 -10.800 11.608 1.00 47.53 90 THR A N 1
ATOM 701 C CA . THR A 1 90 ? -8.338 -11.823 10.654 1.00 47.53 90 THR A CA 1
ATOM 702 C C 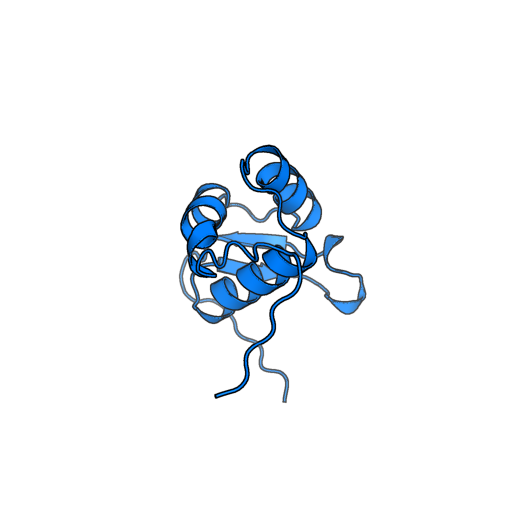. THR A 1 90 ? -9.868 -11.795 10.527 1.00 47.53 90 THR A C 1
ATOM 704 O O . THR A 1 90 ? -10.575 -11.740 11.535 1.00 47.53 90 THR A O 1
ATOM 707 N N . PRO A 1 91 ? -10.393 -11.931 9.303 1.00 50.12 91 PRO A N 1
ATOM 708 C CA . PRO A 1 91 ? -11.260 -13.082 9.100 1.00 50.12 91 PRO A CA 1
ATOM 709 C C . PRO A 1 91 ? -10.713 -13.981 7.994 1.00 50.12 91 PRO A C 1
ATOM 711 O O . PRO A 1 91 ? -10.471 -13.560 6.864 1.00 50.12 91 PRO A O 1
ATOM 714 N N . SER A 1 92 ? -10.511 -15.236 8.386 1.00 50.44 92 SER A N 1
ATOM 715 C CA . SER A 1 92 ? -10.341 -16.409 7.541 1.00 50.44 92 SER A CA 1
ATOM 716 C C . SER A 1 92 ? -11.264 -16.396 6.321 1.00 50.44 92 SER A C 1
ATOM 718 O O . SER A 1 92 ? -12.436 -16.039 6.432 1.00 50.44 92 SER A O 1
ATOM 720 N N . ALA A 1 93 ? -10.761 -16.892 5.196 1.00 37.56 93 ALA A N 1
ATOM 721 C CA . ALA A 1 93 ? -11.591 -17.471 4.150 1.00 37.56 93 ALA A CA 1
ATOM 722 C C . ALA A 1 93 ? -10.961 -18.815 3.756 1.00 37.56 93 ALA A C 1
ATOM 724 O O . ALA A 1 93 ? -9.908 -18.826 3.125 1.00 37.56 93 ALA A O 1
ATOM 725 N N . GLU A 1 94 ? -11.593 -19.861 4.303 1.00 33.59 94 GLU A N 1
ATOM 726 C CA . GLU A 1 94 ? -11.739 -21.272 3.884 1.00 33.59 94 GLU A CA 1
ATOM 727 C C . GLU A 1 94 ? -10.626 -21.970 3.083 1.00 33.59 94 GLU A C 1
ATOM 729 O O . GLU A 1 94 ? -10.338 -21.569 1.933 1.00 33.59 94 GLU A O 1
#

Radius of gyration: 15.21 Å; chains: 1; bounding box: 37×35×40 Å

Foldseek 3Di:
DDDDDDDDPPVPPDLCNCVVLLLVLAAQDKDFLVVSLVVSQVVDPDHDDSVSVVVSVVVCVVVQQKPWDADCVVHSRRIIIHGRPDDDDDDDDD

Secondary structure (DSSP, 8-state):
------S-------GGGTHHHHHHH--SS-EEHHHHHHHHHHH-SS---HHHHHHHHHHHHHTTSEEEES-GGG-TTS-EEEE--S--------